Protein AF-A0A8H7G2T4-F1 (afdb_monomer)

pLDDT: mean 88.69, std 10.42, range [37.88, 97.0]

Foldseek 3Di:
DPLDDDDVVLVVLLPPDADDDPLLVCLLVDVPPDDCPPVVQLLDQDDGDDDLDDDDPVRLVSNSSNVSSNLNNVVVVVLVVVLVVQVVDPPRPLVVVLVVLVVQLVVLVVSLVSLVVVLVVCVPDPRCPSSNSSSSSSNSSSSNSNVVSSVLNVQVVVHPVSNNVVSVVPD

Secondary structure (DSSP, 8-state):
-PPPPPPHHHHHHHHSPPP-SHHHHHHHH-SSSS--GGGGGGGSSSPP---S-PPPHHHHHHHHHHHHHHHHHHHHHHHHHHHHHHHHSSSP-HHHHHHHHHHHHHHHHHHHHHHHHHHHHTTT-GGGHHHHHHHHHHHHHHHHHHHHHHHHHHHHHH-HHHHHHHHHH--

Sequence (171 aa):
LTPHSLPQTLHDLADKPLPTSELFQSVLHDTDVVDESELAQWDRIPPYHIADQQFSALYISNLVDVMHGRRMREHQRAVENHRRETRRSEPIDVHALRKTLSSLLRVEMNIWEESKRWIEENNHIEHTEVCYIMANHYLQWSARRARSLHEEQTVLGQGVEAYINFINSSM

Mean predicted aligned error: 5.31 Å

Nearest PDB structures (foldseek):
  4xwj-assembly1_A  TM=3.702E-01  e=9.049E+00  Escherichia coli K-12

Radius of gyration: 17.79 Å; Cα contacts (8 Å, |Δi|>4): 122; chains: 1; bounding box: 44×26×53 Å

Structure (mmCIF, N/CA/C/O backbone):
data_AF-A0A8H7G2T4-F1
#
_entry.id   AF-A0A8H7G2T4-F1
#
loop_
_atom_site.group_PDB
_atom_site.id
_atom_site.type_symbol
_atom_site.label_atom_id
_atom_site.label_alt_id
_atom_site.label_comp_id
_atom_site.label_asym_id
_atom_site.label_entity_id
_atom_site.label_seq_id
_atom_site.pdbx_PDB_ins_code
_atom_site.Cartn_x
_atom_site.Cartn_y
_atom_site.Cartn_z
_atom_site.occupancy
_atom_site.B_iso_or_equiv
_atom_site.auth_seq_id
_atom_site.auth_comp_id
_atom_site.auth_asym_id
_atom_site.auth_atom_id
_atom_site.pdbx_PDB_model_num
ATOM 1 N N . LEU A 1 1 ? -23.701 4.718 10.108 1.00 37.88 1 LEU A N 1
ATOM 2 C CA . LEU A 1 1 ? -23.204 4.791 8.718 1.00 37.88 1 LEU A CA 1
ATOM 3 C C . LEU A 1 1 ? -22.641 3.423 8.397 1.00 37.88 1 LEU A C 1
ATOM 5 O O . LEU A 1 1 ? -21.690 3.017 9.050 1.00 37.88 1 LEU A O 1
ATOM 9 N N . THR A 1 2 ? -23.301 2.674 7.522 1.00 41.22 2 THR A N 1
ATOM 10 C CA . THR A 1 2 ? -22.798 1.384 7.044 1.00 41.22 2 THR A CA 1
ATOM 11 C C . THR A 1 2 ? -21.513 1.625 6.246 1.00 41.22 2 THR A C 1
ATOM 13 O O . THR A 1 2 ? -21.523 2.499 5.369 1.00 41.22 2 THR A O 1
ATOM 16 N N . PRO A 1 3 ? -20.404 0.922 6.543 1.00 54.75 3 PRO A N 1
ATOM 17 C CA . PRO A 1 3 ? -19.217 0.993 5.702 1.00 54.75 3 PRO A CA 1
ATOM 18 C C . PRO A 1 3 ? -19.627 0.545 4.297 1.00 54.75 3 PRO A C 1
ATOM 20 O O . PRO A 1 3 ? -20.234 -0.512 4.125 1.00 54.75 3 PRO A O 1
ATOM 23 N N . HIS A 1 4 ? -19.433 1.417 3.311 1.00 66.69 4 HIS A N 1
ATOM 24 C CA . HIS A 1 4 ? -19.692 1.059 1.922 1.00 66.69 4 HIS A CA 1
ATOM 25 C C . HIS A 1 4 ? -18.679 -0.015 1.531 1.00 66.69 4 HIS A C 1
ATOM 27 O O . HIS A 1 4 ? -17.490 0.149 1.797 1.00 66.69 4 HIS A O 1
ATOM 33 N N . SER A 1 5 ? -19.152 -1.109 0.933 1.00 85.25 5 SER A N 1
ATOM 34 C CA . SER A 1 5 ? -18.281 -2.191 0.474 1.00 85.25 5 SER A CA 1
ATOM 35 C C . SER A 1 5 ? -17.269 -1.660 -0.538 1.00 85.25 5 SER A C 1
ATOM 37 O O . SER A 1 5 ? -17.652 -0.944 -1.469 1.00 85.25 5 SER A O 1
ATOM 39 N N . LEU A 1 6 ? -15.999 -2.033 -0.380 1.00 91.88 6 LEU A N 1
ATOM 40 C CA . LEU A 1 6 ? -14.958 -1.686 -1.344 1.00 91.88 6 LEU A CA 1
ATOM 41 C C . LEU A 1 6 ? -15.252 -2.317 -2.723 1.00 91.88 6 LEU A C 1
ATOM 43 O O . LEU A 1 6 ? -15.859 -3.389 -2.792 1.00 91.88 6 LEU A O 1
ATOM 47 N N . PRO A 1 7 ? -14.825 -1.686 -3.834 1.00 94.00 7 PRO A N 1
ATOM 48 C CA . PRO A 1 7 ? -14.985 -2.263 -5.169 1.00 94.00 7 PRO A CA 1
ATOM 49 C C . PRO A 1 7 ? -14.280 -3.621 -5.305 1.00 94.00 7 PRO A C 1
ATOM 51 O O . PRO A 1 7 ? -13.151 -3.777 -4.842 1.00 94.00 7 PRO A O 1
ATOM 54 N N . GLN A 1 8 ? -14.876 -4.581 -6.025 1.00 93.06 8 GLN A N 1
ATOM 55 C CA . GLN A 1 8 ? -14.260 -5.905 -6.233 1.00 93.06 8 GLN A CA 1
ATOM 56 C C . GLN A 1 8 ? -12.870 -5.809 -6.880 1.00 93.06 8 GLN A C 1
ATOM 58 O O . GLN A 1 8 ? -11.934 -6.466 -6.443 1.00 93.06 8 GLN A O 1
ATOM 63 N N . THR A 1 9 ? -12.690 -4.902 -7.843 1.00 94.69 9 THR A N 1
ATOM 64 C CA . THR A 1 9 ? -11.386 -4.676 -8.486 1.00 94.69 9 THR A CA 1
ATOM 65 C C . THR A 1 9 ? -10.295 -4.255 -7.499 1.00 94.69 9 THR A C 1
ATOM 67 O O . THR A 1 9 ? -9.118 -4.508 -7.736 1.00 94.69 9 THR A O 1
ATOM 70 N N . LEU A 1 10 ? -10.668 -3.584 -6.403 1.00 95.75 10 LEU A N 1
ATOM 71 C CA . LEU A 1 10 ? -9.737 -3.211 -5.340 1.00 95.75 10 LEU A CA 1
ATOM 72 C C . LEU A 1 10 ? -9.330 -4.453 -4.539 1.00 95.75 10 LEU A C 1
ATOM 74 O O . LEU A 1 10 ? -8.140 -4.639 -4.294 1.00 95.75 10 LEU A O 1
ATOM 78 N N . HIS A 1 11 ? -10.284 -5.326 -4.200 1.00 94.88 11 HIS A N 1
ATOM 79 C CA . HIS A 1 11 ? -9.989 -6.614 -3.565 1.00 94.88 11 HIS A CA 1
ATOM 80 C C . HIS A 1 11 ? -9.029 -7.452 -4.413 1.00 94.88 11 HIS A C 1
ATOM 82 O O . HIS A 1 11 ? -7.969 -7.833 -3.921 1.00 94.88 11 HIS A O 1
ATOM 88 N N . ASP A 1 12 ? -9.331 -7.621 -5.702 1.00 96.38 12 ASP A N 1
ATOM 89 C CA . ASP A 1 12 ? -8.510 -8.415 -6.621 1.00 96.38 12 ASP A CA 1
ATOM 90 C C . ASP A 1 12 ? -7.069 -7.882 -6.711 1.00 96.38 12 ASP A C 1
ATOM 92 O O . ASP A 1 12 ? -6.106 -8.647 -6.751 1.00 96.38 12 ASP A O 1
ATOM 96 N N . LEU A 1 13 ? -6.896 -6.555 -6.711 1.00 96.44 13 LEU A N 1
ATOM 97 C CA . LEU A 1 13 ? -5.577 -5.921 -6.688 1.00 96.44 13 LEU A CA 1
ATOM 98 C C . LEU A 1 13 ? -4.855 -6.138 -5.358 1.00 96.44 13 LEU A C 1
ATOM 100 O O . LEU A 1 13 ? -3.666 -6.457 -5.354 1.00 96.44 13 LEU A O 1
ATOM 104 N N . ALA A 1 14 ? -5.556 -5.980 -4.238 1.00 95.88 14 ALA A N 1
ATOM 105 C CA . ALA A 1 14 ? -4.985 -6.166 -2.911 1.00 95.88 14 ALA A CA 1
ATOM 106 C C . ALA A 1 14 ? -4.571 -7.628 -2.644 1.00 95.88 14 ALA A C 1
ATOM 108 O O . ALA A 1 14 ? -3.641 -7.857 -1.869 1.00 95.88 14 ALA A O 1
ATOM 109 N N . ASP A 1 15 ? -5.210 -8.598 -3.306 1.00 96.25 15 ASP A N 1
ATOM 110 C CA . ASP A 1 15 ? -4.910 -10.034 -3.207 1.00 96.25 15 ASP A CA 1
ATOM 111 C C . ASP A 1 15 ? -3.808 -10.527 -4.143 1.00 96.25 15 ASP A C 1
ATOM 113 O O . ASP A 1 15 ? -3.314 -11.644 -3.969 1.00 96.25 15 ASP A O 1
ATOM 117 N N . LYS A 1 16 ? -3.360 -9.710 -5.105 1.00 95.88 16 LYS A N 1
ATOM 118 C CA . LYS A 1 16 ? -2.207 -10.076 -5.939 1.00 95.88 16 LYS A CA 1
ATOM 119 C C . LYS A 1 16 ? -1.020 -10.463 -5.046 1.00 95.88 16 LYS A C 1
ATOM 121 O O . LYS A 1 16 ? -0.783 -9.785 -4.045 1.00 95.88 16 LYS A O 1
ATOM 126 N N . PRO A 1 17 ? -0.245 -11.504 -5.376 1.00 95.06 17 PRO A N 1
ATOM 127 C CA . PRO A 1 17 ? 0.899 -11.897 -4.561 1.00 95.06 17 PRO A CA 1
ATOM 128 C C . PRO A 1 17 ? 1.959 -10.785 -4.508 1.00 95.06 17 PRO A C 1
ATOM 130 O O . PRO A 1 17 ? 2.063 -9.955 -5.416 1.00 95.06 17 PRO A O 1
ATOM 133 N N . LEU A 1 18 ? 2.716 -10.749 -3.411 1.00 94.38 18 LEU A N 1
ATOM 134 C CA . LEU A 1 18 ? 3.966 -9.990 -3.336 1.00 94.38 18 LEU A CA 1
ATOM 135 C C . LEU A 1 18 ? 5.100 -10.811 -3.968 1.00 94.38 18 LEU A C 1
ATOM 137 O O . LEU A 1 18 ? 4.977 -12.038 -4.053 1.00 94.38 18 LEU A O 1
ATOM 141 N N . PRO A 1 19 ? 6.200 -10.166 -4.393 1.00 95.50 19 PRO A N 1
ATOM 142 C CA . PRO A 1 19 ? 7.389 -10.887 -4.817 1.00 95.50 19 PRO A CA 1
ATOM 143 C C . PRO A 1 19 ? 7.942 -11.794 -3.713 1.00 95.50 19 PRO A C 1
ATOM 145 O O . PRO A 1 19 ? 7.739 -11.561 -2.523 1.00 95.50 19 PRO A O 1
ATOM 148 N N . THR A 1 20 ? 8.662 -12.836 -4.118 1.00 95.75 20 THR A N 1
ATOM 149 C CA . THR A 1 20 ? 9.293 -13.806 -3.207 1.00 95.75 20 THR A CA 1
ATOM 150 C C . THR A 1 20 ? 10.792 -13.952 -3.466 1.00 95.75 20 THR A C 1
ATOM 152 O O . THR A 1 20 ? 11.394 -14.926 -3.023 1.00 95.75 20 THR A O 1
ATOM 155 N N . SER A 1 21 ? 11.390 -13.030 -4.224 1.00 97.00 21 SER A N 1
ATOM 156 C CA . SER A 1 21 ? 12.813 -13.061 -4.557 1.00 97.00 21 SER A CA 1
ATOM 157 C C . SER A 1 21 ? 13.688 -12.758 -3.337 1.00 97.00 21 SER A C 1
ATOM 159 O O . SER A 1 21 ? 13.250 -12.129 -2.371 1.00 97.00 21 SER A O 1
ATOM 161 N N . GLU A 1 22 ? 14.956 -13.168 -3.395 1.00 96.50 22 GLU A N 1
ATOM 162 C CA . GLU A 1 22 ? 15.940 -12.846 -2.353 1.00 96.50 22 GLU A CA 1
ATOM 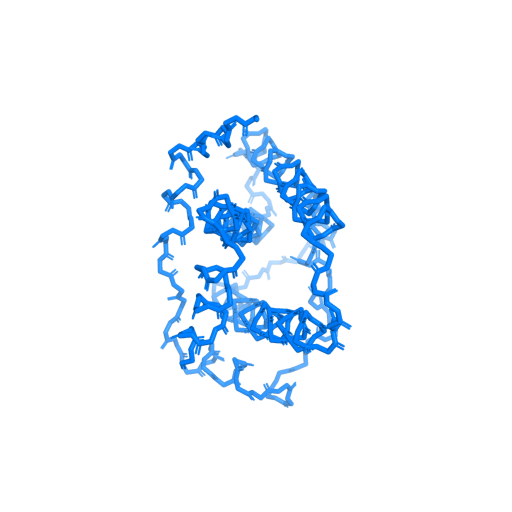163 C C . GLU A 1 22 ? 16.141 -11.335 -2.199 1.00 96.50 22 GLU A C 1
ATOM 165 O O . GLU A 1 22 ? 16.316 -10.852 -1.081 1.00 96.50 22 GLU A O 1
ATOM 170 N N . LEU A 1 23 ? 16.057 -10.579 -3.301 1.00 95.94 23 LEU A N 1
ATOM 171 C CA . LEU A 1 23 ? 16.158 -9.123 -3.277 1.00 95.94 23 LEU A CA 1
ATOM 172 C C . LEU A 1 23 ? 14.986 -8.505 -2.507 1.00 95.94 23 LEU A C 1
ATOM 174 O O . LEU A 1 23 ? 15.212 -7.686 -1.619 1.00 95.94 23 LEU A O 1
ATOM 178 N N . PHE A 1 24 ? 13.752 -8.943 -2.783 1.00 96.50 24 PHE A N 1
ATOM 179 C CA . PHE A 1 24 ? 12.574 -8.503 -2.034 1.00 96.50 24 PHE A CA 1
ATOM 180 C C . PHE A 1 24 ? 12.717 -8.803 -0.537 1.00 96.50 24 PHE A C 1
ATOM 182 O O . PHE A 1 24 ? 12.478 -7.920 0.283 1.00 96.50 24 PHE A O 1
ATOM 189 N N . GLN A 1 25 ? 13.131 -10.024 -0.175 1.00 96.31 25 GLN A N 1
ATOM 190 C CA . GLN A 1 25 ? 13.295 -10.418 1.230 1.00 96.31 25 GLN A CA 1
ATOM 191 C C . GLN A 1 25 ? 14.390 -9.604 1.926 1.00 96.31 25 GLN A C 1
ATOM 193 O O . GLN A 1 25 ? 14.196 -9.133 3.044 1.00 96.31 25 GLN A O 1
ATOM 198 N N . SER A 1 26 ? 15.521 -9.391 1.255 1.00 95.56 26 SER A N 1
ATOM 199 C CA . SER A 1 26 ? 16.623 -8.595 1.802 1.00 95.56 26 SER A CA 1
ATOM 200 C C . SER A 1 26 ? 16.178 -7.160 2.075 1.00 95.56 26 SER A C 1
ATOM 202 O O . SER A 1 26 ? 16.349 -6.666 3.185 1.00 95.56 26 SER A O 1
ATOM 204 N N . VAL A 1 27 ? 15.508 -6.528 1.105 1.00 94.94 27 VAL A N 1
ATOM 205 C CA . VAL A 1 27 ? 14.971 -5.168 1.258 1.00 94.94 27 VAL A CA 1
ATOM 206 C C . VAL A 1 27 ? 13.894 -5.126 2.345 1.00 94.94 27 VAL A C 1
ATOM 208 O O . VAL A 1 27 ? 13.869 -4.207 3.157 1.00 94.94 27 VAL A O 1
ATOM 211 N N . LEU A 1 28 ? 13.000 -6.114 2.421 1.00 94.56 28 LEU A N 1
ATOM 212 C CA . LEU A 1 28 ? 11.957 -6.163 3.450 1.00 94.56 28 LEU A CA 1
ATOM 213 C C . LEU A 1 28 ? 12.536 -6.090 4.875 1.00 94.56 28 LEU A C 1
ATOM 215 O O . LEU A 1 28 ? 11.939 -5.454 5.748 1.00 94.56 28 LEU A O 1
ATOM 219 N N . HIS A 1 29 ? 13.692 -6.716 5.105 1.00 92.44 29 HIS A N 1
ATOM 220 C CA . HIS A 1 29 ? 14.294 -6.843 6.431 1.00 92.44 29 HIS A CA 1
ATOM 221 C C . HIS A 1 29 ? 15.369 -5.801 6.748 1.00 92.44 29 HIS A C 1
ATOM 223 O O . HIS A 1 29 ? 15.520 -5.450 7.920 1.00 92.44 29 HIS A O 1
ATOM 229 N N . ASP A 1 30 ? 16.080 -5.289 5.746 1.00 88.19 30 ASP A N 1
ATOM 230 C CA . ASP A 1 30 ? 17.251 -4.439 5.943 1.00 88.19 30 ASP A CA 1
ATOM 231 C C . ASP A 1 30 ? 17.237 -3.231 4.987 1.00 88.19 30 ASP A C 1
ATOM 233 O O . ASP A 1 30 ? 17.045 -3.358 3.778 1.00 88.19 30 ASP A O 1
ATOM 237 N N . THR A 1 31 ? 17.401 -2.037 5.562 1.00 83.69 31 THR A N 1
ATOM 238 C CA . THR A 1 31 ? 17.423 -0.760 4.833 1.00 83.69 31 THR A CA 1
ATOM 239 C C . THR A 1 31 ? 18.757 -0.480 4.157 1.00 83.69 31 THR A C 1
ATOM 241 O O . THR A 1 31 ? 18.811 0.397 3.302 1.00 83.69 31 THR A O 1
ATOM 244 N N . ASP A 1 32 ? 19.812 -1.205 4.524 1.00 88.62 32 ASP A N 1
ATOM 245 C CA . ASP A 1 32 ? 21.180 -0.906 4.100 1.00 88.62 32 ASP A CA 1
ATOM 246 C C . ASP A 1 32 ? 21.623 -1.773 2.904 1.00 88.62 32 ASP A C 1
ATOM 248 O O . ASP A 1 32 ? 22.728 -1.617 2.385 1.00 88.62 32 ASP A O 1
ATOM 252 N N . VAL A 1 33 ? 20.754 -2.677 2.430 1.00 87.75 33 VAL A N 1
ATOM 253 C CA . VAL A 1 33 ? 21.038 -3.596 1.310 1.00 87.75 33 VAL A CA 1
ATOM 254 C C . VAL A 1 33 ? 21.030 -2.877 -0.039 1.00 87.75 33 VAL A C 1
ATOM 256 O O . VAL A 1 33 ? 21.793 -3.232 -0.939 1.00 87.75 33 VAL A O 1
ATOM 259 N N . VAL A 1 34 ? 20.150 -1.888 -0.203 1.00 90.12 34 VAL A N 1
ATOM 260 C CA . VAL A 1 34 ? 19.961 -1.146 -1.454 1.00 90.12 34 VAL A CA 1
ATOM 261 C C . VAL A 1 34 ? 19.884 0.339 -1.137 1.00 90.12 34 VAL A C 1
ATOM 263 O O . VAL A 1 34 ? 19.245 0.738 -0.170 1.00 90.12 34 VAL A O 1
ATOM 266 N N . ASP A 1 35 ? 20.499 1.165 -1.980 1.00 89.56 35 ASP A N 1
ATOM 267 C CA . ASP A 1 35 ? 20.289 2.608 -1.924 1.00 89.56 35 ASP A CA 1
ATOM 268 C C . ASP A 1 35 ? 18.873 2.954 -2.416 1.00 89.56 35 ASP A C 1
ATOM 270 O O . ASP A 1 35 ? 18.555 2.855 -3.603 1.00 89.56 35 ASP A O 1
ATOM 274 N N . GLU A 1 36 ? 18.007 3.334 -1.478 1.00 90.25 36 GLU A N 1
ATOM 275 C CA . GLU A 1 36 ? 16.608 3.682 -1.729 1.00 90.25 36 GLU A CA 1
ATOM 276 C C . GLU A 1 36 ? 16.389 5.193 -1.971 1.00 90.25 36 GLU A C 1
ATOM 278 O O . GLU A 1 36 ? 15.244 5.627 -2.125 1.00 90.25 36 GLU A O 1
ATOM 283 N N . SER A 1 37 ? 17.448 6.013 -2.008 1.00 86.50 37 SER A N 1
ATOM 284 C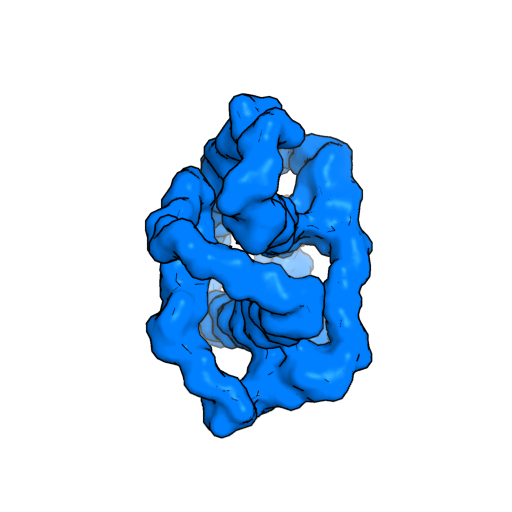 CA . SER A 1 37 ? 17.349 7.485 -2.080 1.00 86.50 37 SER A CA 1
ATOM 285 C C . SER A 1 37 ? 16.567 7.997 -3.299 1.00 86.50 37 SER A C 1
ATOM 287 O O . SER A 1 37 ? 15.768 8.930 -3.185 1.00 86.50 37 SER A O 1
ATOM 289 N N . GLU A 1 38 ? 16.710 7.326 -4.440 1.00 84.81 38 GLU A N 1
ATOM 290 C CA . GLU A 1 38 ? 16.065 7.686 -5.711 1.00 84.81 38 GLU A CA 1
ATOM 291 C C . GLU A 1 38 ? 14.668 7.061 -5.896 1.00 84.81 38 GLU A C 1
ATOM 293 O O . GLU A 1 38 ? 14.011 7.242 -6.929 1.00 84.81 38 GLU A O 1
ATOM 298 N N . LEU A 1 39 ? 14.172 6.317 -4.901 1.00 88.81 39 LEU A N 1
ATOM 299 C CA . LEU A 1 39 ? 12.889 5.619 -5.006 1.00 88.81 39 LEU A CA 1
ATOM 300 C C . LEU A 1 39 ? 11.681 6.497 -4.675 1.00 88.81 39 LEU A C 1
ATOM 302 O O . LEU A 1 39 ? 10.553 6.133 -5.005 1.00 88.81 39 LEU A O 1
ATOM 306 N N . ALA A 1 40 ? 11.896 7.666 -4.066 1.00 86.75 40 ALA A N 1
ATOM 307 C CA . ALA A 1 40 ? 10.825 8.558 -3.617 1.00 86.75 40 ALA A CA 1
ATOM 308 C C . ALA A 1 40 ? 9.877 9.008 -4.746 1.00 86.75 40 ALA A C 1
ATOM 310 O O . ALA A 1 40 ? 8.720 9.353 -4.492 1.00 86.75 40 ALA A O 1
ATOM 311 N N . GLN A 1 41 ? 10.337 9.005 -6.000 1.00 88.62 41 GLN A N 1
ATOM 312 C CA . GLN A 1 41 ? 9.491 9.301 -7.159 1.00 88.62 41 GLN A CA 1
ATOM 313 C C . GLN A 1 41 ? 8.387 8.252 -7.368 1.00 88.62 41 GLN A C 1
ATOM 315 O O . GLN A 1 41 ? 7.266 8.606 -7.727 1.00 88.62 41 GLN A O 1
ATOM 320 N N . TRP A 1 42 ? 8.665 6.982 -7.063 1.00 90.38 42 TRP A N 1
ATOM 321 C CA . TRP A 1 42 ? 7.733 5.859 -7.210 1.00 90.38 42 TRP A CA 1
ATOM 322 C C . TRP A 1 42 ? 6.746 5.748 -6.038 1.00 90.38 42 TRP A C 1
ATOM 324 O O . TRP A 1 42 ? 5.836 4.913 -6.045 1.00 90.38 42 TRP A O 1
ATOM 334 N N . ASP A 1 43 ? 6.902 6.606 -5.025 1.00 87.38 43 ASP A N 1
ATOM 335 C CA . ASP A 1 43 ? 5.983 6.748 -3.894 1.00 87.38 43 ASP A CA 1
ATOM 336 C C . ASP A 1 43 ? 4.844 7.731 -4.140 1.00 87.38 43 ASP A C 1
ATOM 338 O O . ASP A 1 43 ? 3.995 7.944 -3.270 1.00 87.38 43 ASP A O 1
ATOM 342 N N . ARG A 1 44 ? 4.783 8.296 -5.343 1.00 89.44 44 ARG A N 1
ATOM 343 C CA . ARG A 1 44 ? 3.791 9.291 -5.733 1.00 89.44 44 ARG A CA 1
ATOM 344 C C . ARG A 1 44 ? 2.806 8.711 -6.739 1.00 89.44 44 ARG A C 1
ATOM 346 O O . ARG A 1 44 ? 3.088 7.722 -7.418 1.00 89.44 44 ARG A O 1
ATOM 353 N N . ILE A 1 45 ? 1.640 9.343 -6.805 1.00 89.56 45 ILE A N 1
ATOM 354 C CA . ILE A 1 45 ? 0.671 9.096 -7.870 1.00 89.56 45 ILE A CA 1
ATOM 355 C C . ILE A 1 45 ? 1.367 9.447 -9.198 1.00 89.56 45 ILE A C 1
ATOM 357 O O . ILE A 1 45 ? 2.044 10.480 -9.248 1.00 89.56 45 ILE A O 1
ATOM 361 N N . PRO A 1 46 ? 1.255 8.609 -10.244 1.00 88.31 46 PRO A N 1
ATOM 362 C CA . PRO A 1 46 ? 1.782 8.948 -11.565 1.00 88.31 46 PRO A CA 1
ATOM 363 C C . PRO A 1 46 ? 1.161 10.262 -12.098 1.00 88.31 46 PRO A C 1
ATOM 365 O O . PRO A 1 46 ? 0.059 10.630 -11.682 1.00 88.31 46 PRO A O 1
ATOM 368 N N . PRO A 1 47 ? 1.824 10.985 -13.024 1.00 88.56 47 PRO A N 1
ATOM 369 C CA . PRO A 1 47 ? 2.956 10.559 -13.855 1.00 88.56 47 PRO A CA 1
ATOM 370 C C . PRO A 1 47 ? 4.328 10.646 -13.170 1.00 88.56 47 PRO A C 1
ATOM 372 O O . PRO A 1 47 ? 4.568 11.500 -12.319 1.00 88.56 47 PRO A O 1
ATOM 375 N N . TYR A 1 48 ? 5.254 9.787 -13.606 1.00 87.94 48 TYR A N 1
ATOM 376 C CA . TYR A 1 48 ? 6.651 9.798 -13.163 1.00 87.94 48 TYR A CA 1
ATOM 377 C C . TYR A 1 48 ? 7.535 10.545 -14.162 1.00 87.94 48 TYR A C 1
ATOM 379 O O . TYR A 1 48 ? 7.399 10.383 -15.375 1.00 87.94 48 TYR A O 1
ATOM 387 N N . HIS A 1 49 ? 8.458 11.352 -13.646 1.00 83.31 49 HIS A N 1
ATOM 388 C CA . HIS A 1 49 ? 9.431 12.076 -14.457 1.00 83.31 49 HIS A CA 1
ATOM 389 C C . HIS A 1 49 ? 10.670 11.210 -14.665 1.00 83.31 49 HIS A C 1
ATOM 391 O O . HIS A 1 49 ? 11.625 11.298 -13.899 1.00 83.31 49 HIS A O 1
ATOM 397 N N . ILE A 1 50 ? 10.644 10.370 -15.696 1.00 79.00 50 ILE A N 1
ATOM 398 C CA . ILE A 1 50 ? 11.811 9.581 -16.091 1.00 79.00 50 ILE A CA 1
ATOM 399 C C . ILE A 1 50 ? 12.523 10.261 -17.257 1.00 79.00 50 ILE A C 1
ATOM 401 O O . ILE A 1 50 ? 11.883 10.825 -18.143 1.00 79.00 50 ILE A O 1
ATOM 405 N N . ALA A 1 51 ? 13.854 10.232 -17.239 1.00 72.69 51 ALA A N 1
ATOM 406 C CA . ALA A 1 51 ? 14.634 10.567 -18.424 1.00 72.69 51 ALA A CA 1
ATOM 407 C C . ALA A 1 51 ? 14.324 9.558 -19.544 1.00 72.69 51 ALA A C 1
ATOM 409 O O . ALA A 1 51 ? 13.880 8.445 -19.249 1.00 72.69 51 ALA A O 1
ATOM 410 N N . ASP A 1 52 ? 14.612 9.915 -20.801 1.00 67.94 52 ASP A N 1
ATOM 411 C CA . ASP A 1 52 ? 14.535 9.021 -21.972 1.00 67.94 52 ASP A CA 1
ATOM 412 C C . ASP A 1 52 ? 15.617 7.921 -21.909 1.00 67.94 52 ASP A C 1
ATOM 414 O O . ASP A 1 52 ? 16.485 7.791 -22.774 1.00 67.94 52 ASP A O 1
ATOM 418 N N . GLN A 1 53 ? 15.607 7.140 -20.833 1.00 72.25 53 GLN A N 1
ATOM 419 C CA . GLN A 1 53 ? 16.525 6.056 -20.559 1.00 72.25 53 GLN A CA 1
ATOM 420 C C . GLN A 1 53 ? 15.807 4.728 -20.777 1.00 72.25 53 GLN A C 1
ATOM 422 O O . GLN A 1 53 ? 14.729 4.474 -20.242 1.00 72.25 53 GLN A O 1
ATOM 427 N N . GLN A 1 54 ? 16.438 3.851 -21.552 1.00 78.38 54 GLN A N 1
ATOM 428 C CA . GLN A 1 54 ? 15.986 2.473 -21.688 1.00 78.38 54 GLN A CA 1
ATOM 429 C C . GLN A 1 54 ? 16.411 1.683 -20.450 1.00 78.38 54 GLN A C 1
ATOM 431 O O . GLN A 1 54 ? 17.602 1.573 -20.145 1.00 78.38 54 GLN A O 1
ATOM 436 N N . PHE A 1 55 ? 15.433 1.129 -19.742 1.00 85.12 55 PHE A N 1
ATOM 437 C CA . PHE A 1 55 ? 15.669 0.242 -18.612 1.00 85.12 55 PHE A CA 1
ATOM 438 C C . PHE A 1 55 ? 15.685 -1.207 -19.089 1.00 85.12 55 PHE A C 1
ATOM 440 O O . PHE A 1 55 ? 14.864 -1.613 -19.907 1.00 85.12 55 PHE A O 1
ATOM 447 N N . SER A 1 56 ? 16.623 -2.006 -18.579 1.00 89.69 56 SER A N 1
ATOM 448 C CA . SER A 1 56 ? 16.615 -3.442 -18.853 1.00 89.69 56 SER A CA 1
ATOM 449 C C . SER A 1 56 ? 15.472 -4.123 -18.094 1.00 89.69 56 SER A C 1
ATOM 451 O O . SER A 1 56 ? 15.101 -3.696 -17.000 1.00 89.69 56 SER A O 1
ATOM 453 N N . ALA A 1 57 ? 14.956 -5.234 -18.623 1.00 90.00 57 ALA A N 1
ATOM 454 C CA . ALA A 1 57 ? 13.934 -6.026 -17.933 1.00 90.00 57 ALA A CA 1
ATOM 455 C C . ALA A 1 57 ? 14.386 -6.472 -16.527 1.00 90.00 57 ALA A C 1
ATOM 457 O O . ALA A 1 57 ? 13.597 -6.463 -15.585 1.00 90.00 57 ALA A O 1
ATOM 458 N N . LEU A 1 58 ? 15.678 -6.795 -16.364 1.00 92.25 58 LEU A N 1
ATOM 459 C CA . LEU A 1 58 ? 16.263 -7.126 -15.062 1.00 92.25 58 LEU A CA 1
ATOM 460 C C . LEU A 1 58 ? 16.218 -5.934 -14.098 1.00 92.25 58 LEU A C 1
ATOM 462 O O . LEU A 1 58 ? 15.877 -6.108 -12.933 1.00 92.25 58 LEU A O 1
ATOM 466 N N . TYR A 1 59 ? 16.528 -4.726 -14.579 1.00 91.00 59 TYR A N 1
ATOM 467 C CA . TYR A 1 59 ? 16.426 -3.519 -13.762 1.00 91.00 59 TYR A CA 1
ATOM 468 C C . TYR A 1 59 ? 14.987 -3.290 -13.295 1.00 91.00 59 TYR A C 1
ATOM 470 O O . TYR A 1 59 ? 14.766 -3.060 -12.111 1.00 91.00 59 TYR A O 1
ATOM 478 N N . ILE A 1 60 ? 14.010 -3.400 -14.200 1.00 91.44 60 ILE A N 1
ATOM 479 C CA . ILE A 1 60 ? 12.593 -3.216 -13.864 1.00 91.44 60 ILE A CA 1
ATOM 480 C C . ILE A 1 60 ? 12.143 -4.269 -12.842 1.00 91.44 60 ILE A C 1
ATOM 482 O O . ILE A 1 60 ? 11.515 -3.919 -11.848 1.00 91.44 60 ILE A O 1
ATOM 486 N N . SER A 1 61 ? 12.513 -5.539 -13.033 1.00 93.69 61 SER A N 1
ATOM 487 C CA . SER A 1 61 ? 12.208 -6.610 -12.073 1.00 93.69 61 SER A CA 1
ATOM 488 C C . SER A 1 61 ? 12.785 -6.315 -10.687 1.00 93.69 61 SER A C 1
ATOM 490 O O . SER A 1 61 ? 12.078 -6.420 -9.687 1.00 93.69 61 SER A O 1
ATOM 492 N N . ASN A 1 62 ? 14.048 -5.889 -10.620 1.00 94.94 62 ASN A N 1
ATOM 493 C CA . ASN A 1 62 ? 14.688 -5.537 -9.356 1.00 94.94 62 ASN A CA 1
ATOM 494 C C . ASN A 1 62 ? 14.034 -4.309 -8.711 1.00 94.94 62 ASN A C 1
ATOM 496 O O . ASN A 1 62 ? 13.841 -4.280 -7.499 1.00 94.94 62 ASN A O 1
ATOM 500 N N . LEU A 1 63 ? 13.655 -3.305 -9.507 1.00 93.94 63 LEU A N 1
ATOM 501 C CA . LEU A 1 63 ? 12.952 -2.120 -9.020 1.00 93.94 63 LEU A CA 1
A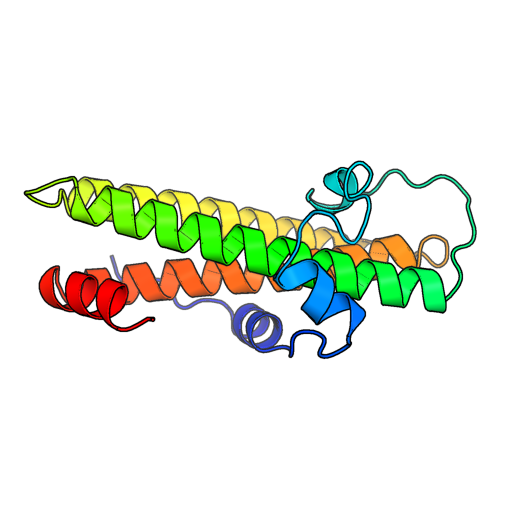TOM 502 C C . LEU A 1 63 ? 11.604 -2.493 -8.391 1.00 93.94 63 LEU A C 1
ATOM 504 O O . LEU A 1 63 ? 11.262 -1.979 -7.327 1.00 93.94 63 LEU A O 1
ATOM 508 N N . VAL A 1 64 ? 10.860 -3.411 -9.011 1.00 94.75 64 VAL A N 1
ATOM 509 C CA . VAL A 1 64 ? 9.604 -3.942 -8.467 1.00 94.75 64 VAL A CA 1
ATOM 510 C C . VAL A 1 64 ? 9.844 -4.628 -7.121 1.00 94.75 64 VAL A C 1
ATOM 512 O O . VAL A 1 64 ? 9.141 -4.320 -6.156 1.00 94.75 64 VAL A O 1
ATOM 515 N N . ASP A 1 65 ? 10.852 -5.494 -7.024 1.00 96.06 65 ASP A N 1
ATOM 516 C CA . ASP A 1 65 ? 11.203 -6.189 -5.781 1.00 96.06 65 ASP A CA 1
ATOM 517 C C . ASP A 1 65 ? 11.546 -5.216 -4.650 1.00 96.06 65 ASP A C 1
ATOM 519 O O . ASP A 1 65 ? 10.985 -5.312 -3.555 1.00 96.06 65 ASP A O 1
ATOM 523 N N . VAL A 1 66 ? 12.414 -4.241 -4.929 1.00 95.19 66 VAL A N 1
ATOM 524 C CA . VAL A 1 66 ? 12.821 -3.225 -3.952 1.00 95.19 66 VAL A CA 1
ATOM 525 C C . VAL A 1 66 ? 11.615 -2.391 -3.513 1.00 95.19 66 VAL A C 1
ATOM 527 O O . VAL A 1 66 ? 11.402 -2.181 -2.320 1.00 95.19 66 VAL A O 1
ATOM 530 N N . MET A 1 67 ? 10.765 -1.971 -4.450 1.00 95.06 67 MET A N 1
ATOM 531 C CA . MET A 1 67 ? 9.584 -1.166 -4.137 1.00 95.06 67 MET A CA 1
ATOM 532 C C . MET A 1 67 ? 8.552 -1.925 -3.304 1.00 95.06 67 MET A C 1
ATOM 534 O O . MET A 1 67 ? 7.974 -1.349 -2.380 1.00 95.06 67 MET A O 1
ATOM 538 N N . HIS A 1 68 ? 8.326 -3.213 -3.573 1.00 95.31 68 HIS A N 1
ATOM 539 C CA . HIS A 1 68 ? 7.461 -4.033 -2.722 1.00 95.31 68 HIS A CA 1
ATOM 540 C C . HIS A 1 68 ? 8.066 -4.257 -1.339 1.00 95.31 68 HIS A C 1
ATOM 542 O O . HIS A 1 68 ? 7.343 -4.125 -0.351 1.00 95.31 68 HIS A O 1
ATOM 548 N N . GLY A 1 69 ? 9.364 -4.562 -1.250 1.00 94.94 69 GLY A N 1
ATOM 549 C CA . GLY A 1 69 ? 10.047 -4.789 0.026 1.00 94.94 69 GLY A CA 1
ATOM 550 C C . GLY A 1 69 ? 9.978 -3.551 0.916 1.00 94.94 69 GLY A C 1
ATOM 551 O O . GLY A 1 69 ? 9.491 -3.610 2.048 1.00 94.94 69 GLY A O 1
ATOM 552 N N . ARG A 1 70 ? 10.349 -2.396 0.353 1.00 93.69 70 ARG A N 1
ATOM 553 C CA . ARG A 1 70 ? 10.303 -1.097 1.027 1.00 93.69 70 ARG A CA 1
ATOM 554 C C . ARG A 1 70 ? 8.896 -0.746 1.502 1.00 93.69 70 ARG A C 1
ATOM 556 O O . ARG A 1 70 ? 8.707 -0.424 2.674 1.00 93.69 70 ARG A O 1
ATOM 563 N N . ARG A 1 71 ? 7.890 -0.840 0.628 1.00 93.69 71 ARG A N 1
ATOM 564 C CA . ARG A 1 71 ? 6.506 -0.481 0.978 1.00 93.69 71 ARG A CA 1
ATOM 565 C C . ARG A 1 71 ? 5.897 -1.407 2.017 1.00 93.69 71 ARG A C 1
ATOM 567 O O . ARG A 1 71 ? 5.161 -0.937 2.880 1.00 93.69 71 ARG A O 1
ATOM 574 N N . MET A 1 72 ? 6.206 -2.698 1.963 1.00 94.06 72 MET A N 1
ATOM 575 C CA . MET A 1 72 ? 5.762 -3.649 2.978 1.00 94.06 72 MET A CA 1
ATOM 576 C C . MET A 1 72 ? 6.356 -3.299 4.341 1.00 94.06 72 MET A C 1
ATOM 578 O O . MET A 1 72 ? 5.624 -3.207 5.326 1.00 94.06 72 MET A O 1
ATOM 582 N N . ARG A 1 73 ? 7.657 -3.011 4.382 1.00 93.31 73 ARG A N 1
ATOM 583 C CA . ARG A 1 73 ? 8.365 -2.580 5.590 1.00 93.31 73 ARG A CA 1
ATOM 584 C C . ARG A 1 73 ? 7.788 -1.279 6.159 1.00 93.31 73 ARG A C 1
ATOM 586 O O . ARG A 1 73 ? 7.534 -1.183 7.358 1.00 93.31 73 ARG A O 1
ATOM 593 N N . GLU A 1 74 ? 7.541 -0.278 5.315 1.00 91.31 74 GLU A N 1
ATOM 594 C CA . GLU A 1 74 ? 6.910 0.988 5.714 1.00 91.31 74 GLU A CA 1
ATOM 595 C C . GLU A 1 74 ? 5.477 0.785 6.221 1.00 91.31 74 GLU A C 1
ATOM 597 O O . GLU A 1 74 ? 5.108 1.339 7.256 1.00 91.31 74 GLU A O 1
ATOM 602 N N . HIS A 1 75 ? 4.687 -0.048 5.542 1.00 90.50 75 HIS A N 1
ATOM 603 C CA . HIS A 1 75 ? 3.325 -0.376 5.950 1.00 90.50 75 HIS A CA 1
ATOM 604 C C . HIS A 1 75 ? 3.297 -1.069 7.317 1.00 90.50 75 HIS A C 1
ATOM 606 O O . HIS A 1 75 ? 2.561 -0.635 8.201 1.00 90.50 75 HIS A O 1
ATOM 612 N N . GLN A 1 76 ? 4.149 -2.075 7.533 1.00 90.94 76 GLN A N 1
ATOM 613 C CA . GLN A 1 76 ? 4.288 -2.757 8.824 1.00 90.94 76 GLN A CA 1
ATOM 614 C C . GLN A 1 76 ? 4.670 -1.780 9.944 1.00 90.94 76 GLN A C 1
ATOM 616 O O . GLN A 1 76 ? 4.074 -1.811 11.021 1.00 90.94 76 GLN A O 1
ATOM 621 N N . ARG A 1 77 ? 5.618 -0.866 9.685 1.00 90.81 77 ARG A N 1
ATOM 622 C CA . ARG A 1 77 ? 6.010 0.180 10.645 1.00 90.81 77 ARG A CA 1
ATOM 623 C C . ARG A 1 77 ? 4.857 1.133 10.956 1.00 90.81 77 ARG A C 1
ATOM 625 O O . ARG A 1 77 ? 4.636 1.442 12.122 1.00 90.81 77 ARG A O 1
ATOM 632 N N . ALA A 1 78 ? 4.128 1.596 9.941 1.00 88.25 78 ALA A N 1
ATOM 633 C CA . ALA A 1 78 ? 2.994 2.500 10.118 1.00 88.25 78 ALA A CA 1
ATOM 634 C C . ALA A 1 78 ? 1.876 1.846 10.943 1.00 88.25 78 ALA A C 1
ATOM 636 O O . ALA A 1 78 ? 1.382 2.451 11.894 1.00 88.25 78 ALA A O 1
ATOM 637 N N . VAL A 1 79 ? 1.539 0.593 10.627 1.00 86.44 79 VAL A N 1
ATOM 638 C CA . VAL A 1 79 ? 0.554 -0.202 11.369 1.00 86.44 79 VAL A CA 1
ATOM 639 C C . VAL A 1 79 ? 0.991 -0.378 12.823 1.00 86.44 79 VAL A C 1
ATOM 641 O O . VAL A 1 79 ? 0.217 -0.089 13.732 1.00 86.44 79 VAL A O 1
ATOM 644 N N . GLU A 1 80 ? 2.233 -0.791 13.079 1.00 88.56 80 GLU A N 1
ATOM 645 C CA . GLU A 1 80 ? 2.713 -0.988 14.452 1.00 88.56 80 GLU A CA 1
ATOM 646 C C . GLU A 1 80 ? 2.782 0.325 15.247 1.00 88.56 80 GLU A C 1
ATOM 648 O O . GLU A 1 80 ? 2.413 0.355 16.423 1.00 88.56 80 GLU A O 1
ATOM 653 N N . ASN A 1 81 ? 3.184 1.432 14.619 1.00 88.44 81 ASN A N 1
ATOM 654 C CA . ASN A 1 81 ? 3.172 2.746 15.263 1.00 88.44 81 ASN A CA 1
ATOM 655 C C . ASN A 1 81 ? 1.748 3.171 15.645 1.00 88.44 81 ASN A C 1
ATOM 657 O O . ASN A 1 81 ? 1.517 3.527 16.800 1.00 88.44 81 ASN A O 1
ATOM 661 N N . HIS A 1 82 ? 0.785 3.049 14.728 1.00 84.94 82 HIS A N 1
ATOM 662 C CA . HIS A 1 82 ? -0.627 3.363 14.985 1.00 84.94 82 HIS A CA 1
ATOM 663 C C . HIS A 1 82 ? -1.214 2.509 16.118 1.00 84.94 82 HIS A C 1
ATOM 665 O O . HIS A 1 82 ? -1.878 3.016 17.029 1.00 84.94 82 HIS A O 1
ATOM 671 N N . ARG A 1 83 ? -0.912 1.205 16.129 1.00 84.56 83 ARG A N 1
ATOM 672 C CA . ARG A 1 83 ? -1.321 0.296 17.211 1.00 84.56 83 ARG A CA 1
ATOM 673 C C . ARG A 1 83 ? -0.713 0.709 18.548 1.00 84.56 83 ARG A C 1
ATOM 675 O O . ARG A 1 83 ? -1.408 0.746 19.563 1.00 84.56 83 ARG A O 1
ATOM 682 N N . ARG A 1 84 ? 0.578 1.046 18.562 1.00 86.38 84 ARG A N 1
ATOM 683 C CA . ARG A 1 84 ? 1.287 1.503 19.763 1.00 86.38 84 ARG A CA 1
ATOM 684 C C . ARG A 1 84 ? 0.713 2.804 20.310 1.00 86.38 84 ARG A C 1
ATOM 686 O O . ARG A 1 84 ? 0.573 2.919 21.523 1.00 86.38 84 ARG A O 1
ATOM 693 N N . GLU A 1 85 ? 0.396 3.759 19.446 1.00 86.12 85 GLU A N 1
ATOM 694 C CA . GLU A 1 85 ? -0.249 5.015 19.831 1.00 86.12 85 GLU A CA 1
ATOM 695 C C . GLU A 1 85 ? -1.637 4.758 20.413 1.00 86.12 85 GLU A C 1
ATOM 697 O O . GLU A 1 85 ? -1.928 5.215 21.516 1.00 86.12 85 GLU A O 1
ATOM 702 N N . THR A 1 86 ? -2.440 3.922 19.753 1.00 83.62 86 THR A N 1
ATOM 703 C CA . THR A 1 86 ? -3.782 3.576 20.234 1.00 83.62 86 THR A CA 1
ATOM 704 C C . THR A 1 86 ? -3.748 2.919 21.618 1.00 83.62 86 THR A C 1
ATOM 706 O O . THR A 1 86 ? -4.549 3.271 22.479 1.00 83.62 86 THR A O 1
ATOM 709 N N . ARG A 1 87 ? -2.782 2.024 21.874 1.00 83.12 87 ARG A N 1
ATOM 710 C CA . ARG A 1 87 ? -2.579 1.402 23.198 1.00 83.12 87 ARG A CA 1
ATOM 711 C C . ARG A 1 87 ? -2.173 2.399 24.290 1.00 83.12 87 ARG A C 1
ATOM 713 O O . ARG A 1 87 ? -2.392 2.127 25.461 1.00 83.12 87 ARG A O 1
ATOM 720 N N . ARG A 1 88 ? -1.545 3.525 23.936 1.00 85.19 88 ARG A N 1
ATOM 721 C CA . ARG A 1 88 ? -1.102 4.548 24.903 1.00 85.19 88 ARG A CA 1
ATOM 722 C C . ARG A 1 8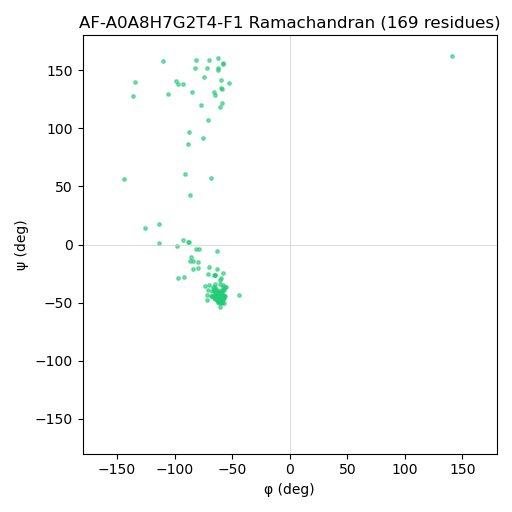8 ? -2.208 5.536 25.279 1.00 85.19 88 ARG A C 1
ATOM 724 O O . ARG A 1 88 ? -2.099 6.185 26.315 1.00 85.19 88 ARG A O 1
ATOM 731 N N . SER A 1 89 ? -3.239 5.676 24.453 1.00 78.88 89 SER A N 1
ATOM 732 C CA . SER A 1 89 ? -4.312 6.658 24.630 1.00 78.88 89 SER A CA 1
ATOM 733 C C . SER A 1 89 ? -5.494 6.102 25.431 1.00 78.88 89 SER A C 1
ATOM 735 O O . SER A 1 89 ? -6.602 6.046 24.911 1.00 78.88 89 SER A O 1
ATOM 737 N N . GLU A 1 90 ? -5.289 5.689 26.686 1.00 79.06 90 GLU A N 1
ATOM 738 C CA . GLU A 1 90 ? -6.396 5.253 27.554 1.00 79.06 90 GLU A CA 1
ATOM 739 C C . GLU A 1 90 ? -7.089 6.435 28.273 1.00 79.06 90 GLU A C 1
ATOM 741 O O . GLU A 1 90 ? -6.403 7.255 28.890 1.00 79.06 90 GLU A O 1
ATOM 746 N N . PRO A 1 91 ? -8.439 6.520 28.252 1.00 82.50 91 PRO A N 1
ATOM 747 C CA . PRO A 1 91 ? -9.370 5.656 27.518 1.00 82.50 91 PRO A CA 1
ATOM 748 C C . PRO A 1 91 ? -9.371 5.948 26.006 1.00 82.50 91 PRO A C 1
ATOM 750 O O . PRO A 1 91 ? -9.293 7.106 25.597 1.00 82.50 91 PRO A O 1
ATOM 753 N N . ILE A 1 92 ? -9.518 4.899 25.182 1.00 86.75 92 ILE A N 1
ATOM 754 C CA . ILE A 1 92 ? -9.540 5.030 23.716 1.00 86.75 92 ILE A CA 1
ATOM 755 C C . ILE A 1 92 ? -10.709 5.926 23.297 1.00 86.75 92 ILE A C 1
ATOM 757 O O . ILE A 1 92 ? -11.879 5.574 23.472 1.00 86.75 92 ILE A O 1
ATOM 761 N N . ASP A 1 93 ? -10.396 7.055 22.663 1.00 90.00 93 ASP A N 1
ATOM 762 C CA . ASP A 1 93 ? -11.398 7.889 22.008 1.00 90.00 93 ASP A CA 1
ATOM 763 C C . ASP A 1 93 ? -11.839 7.237 20.688 1.00 90.00 93 ASP A C 1
ATOM 765 O O . ASP A 1 93 ? -11.273 7.443 19.612 1.00 90.00 93 ASP A O 1
ATOM 769 N N . VAL A 1 94 ? -12.895 6.430 20.783 1.00 90.31 94 VAL A N 1
ATOM 770 C CA . VAL A 1 94 ? -13.515 5.717 19.657 1.00 90.31 94 VAL A CA 1
ATOM 771 C C . VAL A 1 94 ? -13.979 6.672 18.561 1.00 90.31 94 VAL A C 1
ATOM 773 O O . VAL A 1 94 ? -13.950 6.323 17.378 1.00 90.31 94 VAL A O 1
ATOM 776 N N . HIS A 1 95 ? -14.445 7.867 18.933 1.00 90.56 95 HIS A N 1
ATOM 777 C CA . HIS A 1 95 ? -14.936 8.836 17.964 1.00 90.56 95 HIS A CA 1
ATOM 778 C C . HIS A 1 95 ? -13.773 9.423 17.164 1.00 90.56 95 HIS A C 1
ATOM 780 O O . HIS A 1 95 ? -13.831 9.431 15.930 1.00 90.56 95 HIS A O 1
ATOM 786 N N . ALA A 1 96 ? -12.708 9.848 17.849 1.00 90.88 96 ALA A N 1
ATOM 787 C CA . ALA A 1 96 ? -11.489 10.322 17.207 1.00 90.88 96 ALA A CA 1
ATOM 788 C C . ALA A 1 96 ? -10.872 9.237 16.317 1.00 90.88 96 ALA A C 1
ATOM 790 O O . ALA A 1 96 ? -10.615 9.496 15.142 1.00 90.88 96 ALA A O 1
ATOM 791 N N . LEU A 1 97 ? -10.737 8.005 16.817 1.00 90.94 97 LEU A N 1
ATOM 792 C CA . LEU A 1 97 ? -10.193 6.884 16.050 1.00 90.94 97 LEU A CA 1
ATOM 793 C C . LEU A 1 97 ? -11.013 6.600 14.784 1.00 90.94 97 LEU A C 1
ATOM 795 O O . LEU A 1 97 ? -10.460 6.518 13.687 1.00 90.94 97 LEU A O 1
ATOM 799 N N . ARG A 1 98 ? -12.346 6.523 14.898 1.00 92.44 98 ARG A N 1
ATOM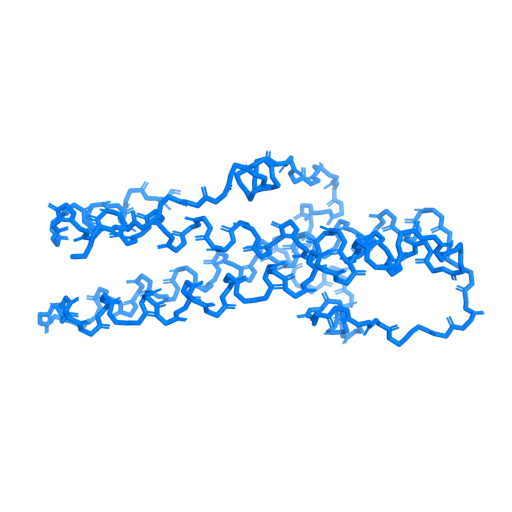 800 C CA . ARG A 1 98 ? -13.230 6.314 13.741 1.00 92.44 98 ARG A CA 1
ATOM 801 C C . ARG A 1 98 ? -13.084 7.431 12.711 1.00 92.44 98 ARG A C 1
ATOM 803 O O . ARG A 1 98 ? -13.075 7.159 11.508 1.00 92.44 98 ARG A O 1
ATOM 810 N N . LYS A 1 99 ? -12.978 8.682 13.165 1.00 93.25 99 LYS A N 1
ATOM 811 C CA . LYS A 1 99 ? -12.780 9.844 12.293 1.00 93.25 99 LYS A CA 1
ATOM 812 C C . LYS A 1 99 ? -11.435 9.767 11.570 1.00 93.25 99 LYS A C 1
ATOM 814 O O . LYS A 1 99 ? -11.402 9.982 10.360 1.00 93.25 99 LYS A O 1
ATOM 819 N N . THR A 1 100 ? -10.366 9.404 12.276 1.00 92.00 100 THR A N 1
ATOM 820 C CA . THR A 1 100 ? -9.027 9.211 11.704 1.00 92.00 100 THR A CA 1
ATOM 821 C C . THR A 1 100 ? -9.036 8.122 10.639 1.00 92.00 100 THR A C 1
ATOM 823 O O . THR A 1 100 ? -8.692 8.406 9.493 1.00 92.00 100 THR A O 1
ATOM 826 N N . LEU A 1 101 ? -9.537 6.923 10.958 1.00 92.25 101 LEU A N 1
ATOM 827 C CA . LEU A 1 101 ? -9.635 5.821 9.995 1.00 92.25 101 LEU A CA 1
ATOM 828 C C . LEU A 1 101 ? -10.475 6.204 8.768 1.00 92.25 101 LEU A C 1
ATOM 830 O O . LEU A 1 101 ? -10.112 5.876 7.645 1.00 92.25 101 LEU A O 1
ATOM 834 N N . SER A 1 102 ? -11.574 6.945 8.959 1.00 94.12 102 SER A N 1
ATOM 835 C CA . SER A 1 102 ? -12.418 7.422 7.846 1.00 94.12 102 SER A CA 1
ATOM 836 C C . SER A 1 102 ? -11.704 8.422 6.952 1.00 94.12 102 SER A C 1
ATOM 838 O O . SER A 1 102 ? -11.862 8.382 5.733 1.00 94.12 102 SER A O 1
ATOM 840 N N . SER A 1 103 ? -10.912 9.317 7.541 1.00 94.56 103 SER A N 1
ATOM 841 C CA . SER A 1 103 ? -10.123 10.271 6.771 1.00 94.56 103 SER A CA 1
ATOM 842 C C . SER A 1 103 ? -9.021 9.568 5.982 1.00 94.56 103 SER A C 1
ATOM 844 O O . SER A 1 103 ? -8.855 9.868 4.804 1.00 94.56 103 SER A O 1
ATOM 846 N N . LEU A 1 104 ? -8.311 8.623 6.606 1.00 93.81 104 LEU A N 1
ATOM 847 C CA . LEU A 1 104 ? -7.263 7.837 5.955 1.00 93.81 104 LEU A CA 1
ATOM 848 C C . LEU A 1 104 ? -7.830 6.989 4.815 1.00 93.81 104 LEU A C 1
ATOM 850 O O . LEU A 1 104 ? -7.316 7.054 3.703 1.00 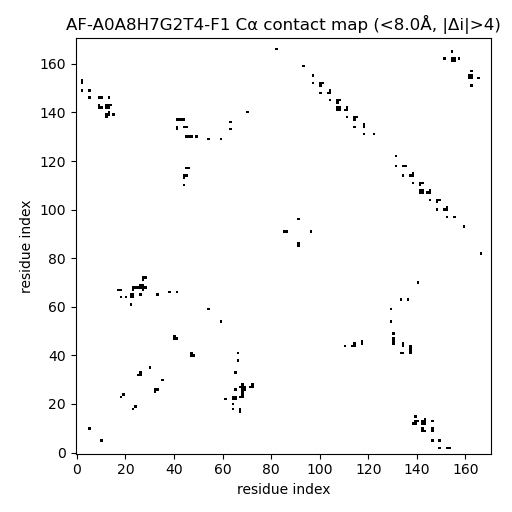93.81 104 LEU A O 1
ATOM 854 N N . LEU A 1 105 ? -8.932 6.269 5.055 1.00 95.12 105 LEU A N 1
ATOM 855 C CA . LEU A 1 105 ? -9.575 5.454 4.025 1.00 95.12 105 LEU A CA 1
ATOM 856 C C . LEU A 1 105 ? -10.003 6.311 2.833 1.00 95.12 105 LEU A C 1
ATOM 858 O O . LEU A 1 105 ? -9.751 5.941 1.693 1.00 95.12 105 LEU A O 1
ATOM 862 N N . ARG A 1 106 ? -10.604 7.481 3.079 1.00 95.62 106 ARG A N 1
ATOM 863 C CA . ARG A 1 106 ? -10.994 8.401 2.003 1.00 95.62 106 ARG A CA 1
ATOM 864 C C . ARG A 1 106 ? -9.791 8.875 1.185 1.00 95.62 106 ARG A C 1
ATOM 866 O O . ARG A 1 106 ? -9.890 8.945 -0.033 1.00 95.62 106 ARG A O 1
ATOM 873 N N . VAL A 1 107 ? -8.676 9.205 1.838 1.00 94.94 107 VAL A N 1
ATOM 874 C CA . VAL A 1 107 ? -7.446 9.606 1.138 1.00 94.94 107 VAL A CA 1
ATOM 875 C C . VAL A 1 107 ? -6.929 8.462 0.266 1.00 94.94 107 VAL A C 1
ATOM 877 O O . VAL A 1 107 ? -6.676 8.681 -0.913 1.00 94.94 107 VAL A O 1
ATOM 880 N N . GLU A 1 108 ? -6.840 7.242 0.795 1.00 94.12 108 GLU A N 1
ATOM 881 C CA . GLU A 1 108 ? -6.375 6.083 0.020 1.00 94.12 108 GLU A CA 1
ATOM 882 C C . GLU A 1 108 ? -7.316 5.716 -1.132 1.00 94.12 108 GLU A C 1
ATOM 884 O O . GLU A 1 108 ? -6.848 5.363 -2.212 1.00 94.12 108 GLU A O 1
ATOM 889 N N . MET A 1 109 ? -8.632 5.848 -0.944 1.00 95.94 109 MET A N 1
ATOM 890 C CA . MET A 1 109 ? -9.608 5.654 -2.019 1.00 95.94 109 MET A CA 1
ATOM 891 C C . MET A 1 109 ? -9.420 6.675 -3.141 1.00 95.94 109 MET A C 1
ATOM 893 O O . MET A 1 109 ? -9.374 6.282 -4.302 1.00 95.94 109 MET A O 1
ATOM 897 N N . ASN A 1 110 ? -9.222 7.956 -2.811 1.00 95.69 110 ASN A N 1
ATOM 898 C CA . ASN A 1 110 ? -8.930 8.981 -3.815 1.00 95.69 110 ASN A CA 1
ATOM 899 C C . ASN A 1 110 ? -7.628 8.663 -4.569 1.00 95.69 110 ASN A C 1
ATOM 901 O O . ASN A 1 110 ? -7.599 8.706 -5.794 1.00 95.69 110 ASN A O 1
ATOM 905 N N . ILE A 1 111 ? -6.568 8.277 -3.848 1.00 94.69 111 ILE A N 1
ATOM 906 C CA . ILE A 1 111 ? -5.284 7.869 -4.440 1.00 94.69 111 ILE A CA 1
ATOM 907 C C . ILE A 1 111 ? -5.478 6.691 -5.405 1.00 94.69 111 ILE A C 1
ATOM 909 O O . ILE A 1 111 ? -4.913 6.678 -6.503 1.00 94.69 111 ILE A O 1
ATOM 913 N N . TRP A 1 112 ? -6.258 5.687 -5.001 1.00 95.62 112 TRP A N 1
ATOM 914 C CA . TRP A 1 112 ? -6.566 4.519 -5.820 1.00 95.62 112 TRP A CA 1
ATOM 915 C C . TRP A 1 112 ? -7.346 4.900 -7.085 1.00 95.62 112 TRP A C 1
ATOM 917 O O . TRP A 1 112 ? -6.956 4.489 -8.176 1.00 95.62 112 TRP A O 1
ATOM 927 N N . GLU A 1 113 ? -8.385 5.728 -6.969 1.00 95.69 113 GLU A N 1
ATOM 928 C CA . GLU A 1 113 ? -9.181 6.203 -8.108 1.00 95.69 113 GLU A CA 1
ATOM 929 C C . GLU A 1 113 ? -8.353 7.039 -9.092 1.00 95.69 113 GLU A C 1
ATOM 931 O O . GLU A 1 113 ? -8.432 6.824 -10.302 1.00 95.69 113 GLU A O 1
ATOM 936 N N . GLU A 1 114 ? -7.526 7.961 -8.594 1.00 95.06 114 GLU A N 1
ATOM 937 C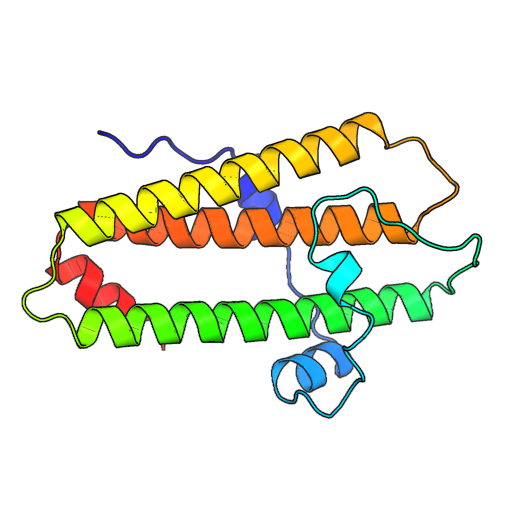 CA . GLU A 1 114 ? -6.652 8.796 -9.424 1.00 95.06 114 GLU A CA 1
ATOM 938 C C . GLU A 1 114 ? -5.605 7.962 -10.167 1.00 95.06 114 GLU A C 1
ATOM 940 O O . GLU A 1 114 ? -5.421 8.131 -11.373 1.00 95.06 114 GLU A O 1
ATOM 945 N N . SER A 1 115 ? -4.970 7.016 -9.471 1.00 93.50 115 SER A N 1
ATOM 946 C CA . SER A 1 115 ? -3.980 6.115 -10.073 1.00 93.50 115 SER A CA 1
ATOM 947 C C . SER A 1 115 ? -4.616 5.21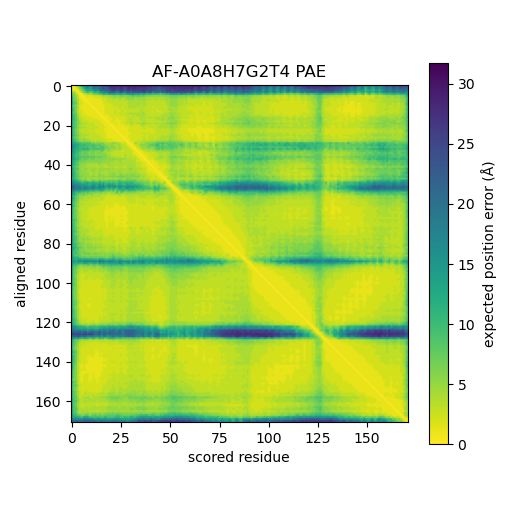0 -11.127 1.00 93.50 115 SER A C 1
ATOM 949 O O . SER A 1 115 ? -4.045 5.004 -12.196 1.00 93.50 115 SER A O 1
ATOM 951 N N . LYS A 1 116 ? -5.815 4.686 -10.842 1.00 95.06 116 LYS A N 1
ATOM 952 C CA . LYS A 1 116 ? -6.570 3.841 -11.769 1.00 95.06 116 LYS A CA 1
ATOM 953 C C . LYS A 1 116 ? -6.922 4.612 -13.037 1.00 95.06 116 LYS A C 1
ATOM 955 O O . LYS A 1 116 ? -6.636 4.127 -14.128 1.00 95.06 116 LYS A O 1
ATOM 960 N N . ARG A 1 117 ? -7.472 5.820 -12.887 1.00 94.31 117 ARG A N 1
ATOM 961 C CA . ARG A 1 117 ? -7.813 6.696 -14.013 1.00 94.31 117 ARG A CA 1
ATOM 962 C C . ARG A 1 117 ? -6.588 6.986 -14.876 1.00 94.31 117 ARG A C 1
ATOM 964 O O . ARG A 1 117 ? -6.658 6.834 -16.089 1.00 94.31 117 ARG A O 1
ATOM 971 N N . TRP A 1 118 ? -5.454 7.323 -14.258 1.00 92.62 118 TRP A N 1
ATOM 972 C CA . TRP A 1 118 ? -4.218 7.571 -14.998 1.00 92.62 118 TRP A CA 1
ATOM 973 C C . TRP A 1 118 ? -3.783 6.347 -15.820 1.00 92.62 118 TRP A C 1
ATOM 975 O O . TRP A 1 118 ? -3.458 6.484 -16.995 1.00 92.62 118 TRP A O 1
ATOM 985 N N . ILE A 1 119 ? -3.818 5.142 -15.241 1.00 91.81 119 ILE A N 1
ATOM 986 C CA . ILE A 1 119 ? -3.460 3.897 -15.944 1.00 91.81 119 ILE A CA 1
ATOM 987 C C . ILE A 1 119 ? -4.402 3.633 -17.126 1.00 91.81 119 ILE A C 1
ATOM 989 O O . ILE A 1 119 ? -3.941 3.267 -18.206 1.00 91.81 119 ILE A O 1
ATOM 993 N N . GLU A 1 120 ? -5.708 3.826 -16.934 1.00 91.94 120 GLU A N 1
ATOM 994 C CA . GLU A 1 120 ? -6.720 3.630 -17.978 1.00 91.94 120 GLU A CA 1
ATOM 995 C C . GLU A 1 120 ? -6.541 4.621 -19.138 1.00 91.94 120 GLU A C 1
ATOM 997 O O . GLU A 1 120 ? -6.603 4.223 -20.300 1.00 91.94 120 GLU A O 1
ATOM 1002 N N . GLU A 1 121 ? -6.254 5.888 -18.832 1.00 90.62 121 GLU A N 1
ATOM 1003 C CA . GLU A 1 121 ? -6.033 6.948 -19.822 1.00 90.62 121 GLU A CA 1
ATOM 1004 C C . GLU A 1 121 ? -4.708 6.793 -20.585 1.00 90.62 121 GLU A C 1
ATOM 1006 O O . GLU A 1 121 ? -4.609 7.257 -21.717 1.00 90.62 121 GLU A O 1
ATOM 1011 N N . ASN A 1 122 ? -3.700 6.129 -20.006 1.00 86.38 122 ASN A N 1
ATOM 1012 C CA . ASN A 1 122 ? -2.338 6.044 -20.556 1.00 86.38 122 ASN A CA 1
ATOM 1013 C C . ASN A 1 122 ? -1.939 4.622 -20.997 1.00 86.38 122 ASN A C 1
ATOM 1015 O O . ASN A 1 122 ? -0.760 4.338 -21.205 1.00 86.38 122 ASN A O 1
ATOM 1019 N N . ASN A 1 123 ? -2.909 3.722 -21.184 1.00 78.56 123 ASN A N 1
ATOM 1020 C CA . ASN A 1 123 ? -2.688 2.312 -21.541 1.00 78.56 123 ASN A CA 1
ATOM 1021 C C . ASN A 1 123 ? -2.014 2.061 -22.913 1.00 78.56 123 ASN A C 1
ATOM 1023 O O . ASN A 1 123 ? -1.725 0.914 -23.246 1.00 78.56 123 ASN A O 1
ATOM 1027 N N . HIS A 1 124 ? -1.783 3.110 -23.706 1.00 70.38 124 HIS A N 1
ATOM 1028 C CA . HIS A 1 124 ? -1.287 3.063 -25.084 1.00 70.38 124 HIS A CA 1
ATOM 1029 C C . HIS A 1 124 ? 0.118 3.671 -25.259 1.00 70.38 124 HIS A C 1
ATOM 1031 O O . HIS A 1 124 ? 0.619 3.741 -26.380 1.00 70.38 124 HIS A O 1
ATOM 1037 N N . ILE A 1 125 ? 0.761 4.144 -24.185 1.00 63.75 125 ILE A N 1
ATOM 1038 C CA . ILE A 1 125 ? 2.061 4.827 -24.268 1.00 63.75 125 ILE A CA 1
ATOM 1039 C C . ILE A 1 125 ? 3.205 3.798 -24.200 1.00 63.75 125 ILE A C 1
ATOM 1041 O O . ILE A 1 125 ? 3.637 3.406 -23.119 1.00 63.75 125 ILE A O 1
ATOM 1045 N N . GLU A 1 126 ? 3.732 3.394 -25.363 1.00 54.22 126 GLU A N 1
ATOM 1046 C CA . GLU A 1 126 ? 4.864 2.449 -25.503 1.00 54.22 126 GLU A CA 1
ATOM 1047 C C . GLU A 1 126 ? 6.191 2.963 -24.900 1.00 54.22 126 GLU A C 1
ATOM 1049 O O . GLU A 1 126 ? 7.071 2.176 -24.564 1.00 54.22 126 GLU A O 1
ATOM 1054 N N . HIS A 1 127 ? 6.351 4.277 -24.717 1.00 48.88 127 HIS A N 1
ATOM 1055 C CA . HIS A 1 127 ? 7.636 4.886 -24.344 1.00 48.88 127 HIS A CA 1
ATOM 1056 C C . HIS A 1 127 ? 8.027 4.785 -22.861 1.00 48.88 127 HIS A C 1
ATOM 1058 O O . HIS A 1 127 ? 9.127 5.196 -22.508 1.00 48.88 127 HIS A O 1
ATOM 1064 N N . THR A 1 128 ? 7.188 4.234 -21.977 1.00 61.19 128 THR A N 1
ATOM 1065 C CA . THR A 1 128 ? 7.509 4.177 -20.539 1.00 61.19 128 THR A CA 1
ATOM 1066 C C . THR A 1 128 ? 7.018 2.890 -19.870 1.00 61.19 128 THR A C 1
ATOM 1068 O O . THR A 1 128 ? 6.294 2.929 -18.877 1.00 61.19 128 THR A O 1
ATOM 1071 N N . GLU A 1 129 ? 7.437 1.731 -20.393 1.00 79.81 129 GLU A N 1
ATOM 1072 C CA . GLU A 1 129 ? 7.149 0.407 -19.807 1.00 79.81 129 GLU A CA 1
ATOM 1073 C C . GLU A 1 129 ? 7.356 0.405 -18.280 1.00 79.81 129 GLU A C 1
ATOM 1075 O O . GLU A 1 129 ? 6.487 -0.039 -17.529 1.00 79.81 129 GLU A O 1
ATOM 1080 N N . VAL A 1 130 ? 8.443 1.028 -17.806 1.00 87.38 130 VAL A N 1
ATOM 1081 C CA . VAL A 1 130 ? 8.701 1.180 -16.370 1.00 87.38 130 VAL A CA 1
ATOM 1082 C C . VAL A 1 130 ? 7.644 2.041 -15.668 1.00 87.38 130 VAL A C 1
ATOM 1084 O O . VAL A 1 130 ? 7.145 1.627 -14.632 1.00 87.38 130 VAL A O 1
ATOM 1087 N N . CYS A 1 131 ? 7.221 3.188 -16.214 1.00 88.75 131 CYS A N 1
ATOM 1088 C CA . CYS A 1 131 ? 6.209 4.034 -15.570 1.00 88.75 131 CYS A CA 1
ATOM 1089 C C . CYS A 1 131 ? 4.877 3.311 -15.443 1.00 88.75 131 CYS A C 1
ATOM 1091 O O . CYS A 1 131 ? 4.244 3.380 -14.392 1.00 88.75 131 CYS A O 1
ATOM 1093 N N . TYR A 1 132 ? 4.465 2.604 -16.493 1.00 89.19 132 TYR A N 1
ATOM 1094 C CA . TYR A 1 132 ? 3.234 1.830 -16.475 1.00 89.19 132 TYR A CA 1
ATOM 1095 C C . TYR A 1 132 ? 3.305 0.685 -15.454 1.00 89.19 132 TYR A C 1
ATOM 1097 O O . TYR A 1 132 ? 2.376 0.503 -14.661 1.00 89.19 132 TYR A O 1
ATOM 1105 N N . ILE A 1 133 ? 4.418 -0.055 -15.415 1.00 91.50 133 ILE A N 1
ATOM 1106 C CA . ILE A 1 133 ? 4.653 -1.121 -14.430 1.00 91.50 133 ILE A CA 1
ATOM 1107 C C . ILE A 1 133 ? 4.631 -0.553 -13.006 1.00 91.50 133 ILE A C 1
ATOM 1109 O O . ILE A 1 133 ? 3.903 -1.054 -12.145 1.00 91.50 133 ILE A O 1
ATOM 1113 N N . MET A 1 134 ? 5.360 0.536 -12.763 1.00 93.00 134 MET A N 1
ATOM 1114 C CA . MET A 1 134 ? 5.430 1.169 -11.449 1.00 93.00 134 MET A CA 1
ATOM 1115 C C . MET A 1 134 ? 4.082 1.746 -11.015 1.00 93.00 134 MET A C 1
ATOM 1117 O O . MET A 1 134 ? 3.703 1.571 -9.858 1.00 93.00 134 MET A O 1
ATOM 1121 N N . ALA A 1 135 ? 3.309 2.333 -11.931 1.00 93.25 135 ALA A N 1
ATOM 1122 C CA . ALA A 1 135 ? 1.958 2.816 -11.653 1.00 93.25 135 ALA A CA 1
ATOM 1123 C C . ALA A 1 135 ? 1.020 1.666 -11.257 1.00 93.25 135 ALA A C 1
ATOM 1125 O O . ALA A 1 135 ? 0.254 1.787 -10.301 1.00 93.25 135 ALA A O 1
ATOM 1126 N N . ASN A 1 136 ? 1.107 0.516 -11.933 1.00 93.75 136 ASN A N 1
ATOM 1127 C CA . ASN A 1 136 ? 0.319 -0.666 -11.580 1.00 93.75 136 ASN A CA 1
ATOM 1128 C C . ASN A 1 136 ? 0.672 -1.199 -10.185 1.00 93.75 136 ASN A C 1
ATOM 1130 O O . ASN A 1 136 ? -0.223 -1.557 -9.415 1.00 93.75 136 ASN A O 1
ATOM 1134 N N . HIS A 1 137 ? 1.956 -1.225 -9.824 1.00 94.94 137 HIS A N 1
ATOM 1135 C CA . HIS A 1 137 ? 2.367 -1.612 -8.474 1.00 94.94 137 HIS A CA 1
ATOM 1136 C C . HIS A 1 137 ? 1.989 -0.565 -7.423 1.00 94.94 137 HIS A C 1
ATOM 1138 O O . HIS A 1 137 ? 1.588 -0.932 -6.318 1.00 94.94 137 HIS A O 1
ATOM 1144 N N . TYR A 1 138 ? 2.029 0.723 -7.760 1.00 94.75 138 TYR A N 1
ATOM 1145 C CA . TYR A 1 138 ? 1.502 1.787 -6.909 1.00 94.75 138 TYR A CA 1
ATOM 1146 C C . TYR A 1 138 ? 0.006 1.582 -6.624 1.00 94.75 138 TYR A C 1
ATOM 1148 O O . TYR A 1 138 ? -0.410 1.593 -5.463 1.00 94.75 138 TYR A O 1
ATOM 1156 N N . LEU A 1 139 ? -0.785 1.313 -7.670 1.00 95.56 139 LEU A N 1
ATOM 1157 C CA . LEU A 1 139 ? -2.216 1.022 -7.573 1.00 95.56 139 LEU A CA 1
ATOM 1158 C C . LEU A 1 139 ? -2.493 -0.228 -6.721 1.00 95.56 139 LEU A C 1
ATOM 1160 O O . LEU A 1 139 ? -3.426 -0.250 -5.919 1.00 95.56 139 LEU A O 1
ATOM 1164 N N . GLN A 1 140 ? -1.672 -1.271 -6.865 1.00 95.94 140 GLN A N 1
ATOM 1165 C CA . GLN A 1 140 ? -1.745 -2.465 -6.021 1.00 95.94 140 GLN A CA 1
ATOM 1166 C C . GLN A 1 140 ? -1.554 -2.107 -4.537 1.00 95.94 140 GLN A C 1
ATOM 1168 O O . GLN A 1 140 ? -2.286 -2.593 -3.676 1.00 95.94 140 GLN A O 1
ATOM 1173 N N . TRP A 1 141 ? -0.592 -1.239 -4.223 1.00 95.56 141 TRP A N 1
ATOM 1174 C CA . TRP A 1 141 ? -0.316 -0.824 -2.849 1.00 95.56 141 TRP A CA 1
ATOM 1175 C C . TRP A 1 141 ? -1.387 0.084 -2.249 1.00 95.56 141 TRP A C 1
ATOM 1177 O O . TRP A 1 141 ? -1.720 -0.094 -1.076 1.00 95.56 141 TRP A O 1
ATOM 1187 N N . SER A 1 142 ? -1.957 1.016 -3.017 1.00 95.19 142 SER A N 1
ATOM 1188 C CA . SER A 1 142 ? -3.096 1.811 -2.536 1.00 95.19 142 SER A CA 1
ATOM 1189 C C . SER A 1 142 ? -4.310 0.925 -2.251 1.00 95.19 142 SER A C 1
ATOM 1191 O O . SER A 1 142 ? -4.941 1.076 -1.205 1.00 95.19 142 SER A O 1
ATOM 1193 N N . ALA A 1 143 ? -4.564 -0.090 -3.087 1.00 96.12 143 ALA A N 1
ATOM 1194 C CA . ALA A 1 143 ? -5.612 -1.078 -2.838 1.00 96.12 143 ALA A CA 1
ATOM 1195 C C . ALA A 1 143 ? -5.394 -1.848 -1.520 1.00 96.12 143 ALA A C 1
ATOM 1197 O O . ALA A 1 143 ? -6.322 -1.974 -0.720 1.00 96.12 143 ALA A O 1
ATOM 1198 N N . ARG A 1 144 ? -4.163 -2.309 -1.240 1.00 95.81 144 ARG A N 1
ATOM 1199 C CA . ARG A 1 144 ? -3.835 -2.974 0.038 1.00 95.81 144 ARG A CA 1
ATOM 1200 C C . ARG A 1 144 ? -4.080 -2.068 1.246 1.00 95.81 144 ARG A C 1
ATOM 1202 O O . ARG A 1 144 ? -4.675 -2.516 2.223 1.00 95.81 144 ARG A O 1
ATOM 1209 N N . ARG A 1 145 ? -3.649 -0.802 1.183 1.00 94.62 145 ARG A N 1
ATOM 1210 C CA . ARG A 1 145 ? -3.833 0.159 2.285 1.00 94.62 145 ARG A CA 1
ATOM 1211 C C . ARG A 1 145 ? -5.307 0.475 2.519 1.00 94.62 145 ARG A C 1
ATOM 1213 O O . ARG A 1 145 ? -5.761 0.411 3.659 1.00 94.62 145 ARG A O 1
ATOM 1220 N N . ALA A 1 146 ? -6.065 0.737 1.454 1.00 95.19 146 ALA A N 1
ATOM 1221 C CA . ALA A 1 146 ? -7.506 0.956 1.540 1.00 95.19 146 ALA A CA 1
ATOM 1222 C C . ALA A 1 146 ? -8.224 -0.253 2.162 1.00 95.19 146 ALA A C 1
ATOM 1224 O O . ALA A 1 146 ? -9.052 -0.084 3.057 1.00 95.19 146 ALA A O 1
ATOM 1225 N N . ARG A 1 147 ? -7.858 -1.478 1.758 1.00 95.25 147 ARG A N 1
ATOM 1226 C CA . ARG A 1 147 ? -8.416 -2.703 2.343 1.00 95.25 147 ARG A CA 1
ATOM 1227 C C . ARG A 1 147 ? -8.101 -2.836 3.834 1.00 95.25 147 ARG A C 1
ATOM 1229 O O . ARG A 1 147 ? -9.028 -3.025 4.613 1.00 95.25 147 ARG A O 1
ATOM 1236 N N . SER A 1 148 ? -6.839 -2.663 4.232 1.00 93.44 148 SER A N 1
ATOM 1237 C CA . SER A 1 148 ? -6.422 -2.713 5.644 1.00 93.44 148 SER A CA 1
ATOM 1238 C C . SER A 1 148 ? -7.201 -1.713 6.507 1.00 93.44 148 SER A C 1
ATOM 1240 O O . SER A 1 148 ? -7.682 -2.055 7.584 1.00 93.44 148 SER A O 1
ATOM 1242 N N . LEU A 1 149 ? -7.382 -0.480 6.023 1.00 93.50 149 LEU A N 1
ATOM 1243 C CA . LEU A 1 149 ? -8.135 0.557 6.736 1.00 93.50 149 LEU A CA 1
ATOM 1244 C C . LEU A 1 149 ? -9.628 0.223 6.838 1.00 93.50 149 LEU A C 1
ATOM 1246 O O . LEU A 1 149 ? -10.246 0.451 7.877 1.00 93.50 149 LEU A O 1
ATOM 1250 N N . HIS A 1 150 ? -10.219 -0.321 5.774 1.00 94.50 150 HIS A N 1
ATOM 1251 C CA . HIS A 1 150 ? -11.614 -0.754 5.777 1.00 94.50 150 HIS A CA 1
ATOM 1252 C C . HIS A 1 150 ? -11.852 -1.933 6.734 1.00 94.50 150 HIS A C 1
ATOM 1254 O O . HIS A 1 150 ? -12.870 -1.968 7.431 1.00 94.50 150 HIS A O 1
ATOM 1260 N N . GLU A 1 151 ? -10.921 -2.887 6.805 1.00 93.50 151 GLU A N 1
ATOM 1261 C CA . GLU A 1 151 ? -10.947 -3.981 7.783 1.00 93.50 151 GLU A CA 1
ATOM 1262 C C . GLU A 1 151 ? -10.908 -3.431 9.215 1.00 93.50 151 GLU A C 1
ATOM 1264 O O . GLU A 1 151 ? -11.797 -3.742 10.009 1.00 93.50 151 GLU A O 1
ATOM 1269 N N . GLU A 1 152 ? -9.976 -2.521 9.520 1.00 92.88 152 GLU A N 1
ATOM 1270 C CA . GLU A 1 152 ? -9.901 -1.851 10.826 1.00 92.88 152 GLU A CA 1
ATOM 1271 C C . GLU A 1 152 ? -11.199 -1.119 11.192 1.00 92.88 152 GLU A C 1
ATOM 1273 O O . GLU A 1 152 ? -11.699 -1.247 12.312 1.00 92.88 152 GLU A O 1
ATOM 1278 N N . GLN A 1 153 ? -11.794 -0.385 10.247 1.00 93.12 153 GLN A N 1
ATOM 1279 C CA . GLN A 1 153 ? -13.087 0.268 10.458 1.00 93.12 153 GLN A CA 1
ATOM 1280 C C . GLN A 1 153 ? -14.216 -0.722 10.731 1.00 93.12 153 GLN A C 1
ATOM 1282 O O . GLN A 1 153 ? -15.070 -0.461 11.582 1.00 93.12 153 GLN A O 1
ATOM 1287 N N . THR A 1 154 ? -14.235 -1.832 9.994 1.00 93.31 154 THR A N 1
ATOM 1288 C CA . THR A 1 154 ? -15.254 -2.875 10.127 1.00 93.31 154 THR A CA 1
ATOM 1289 C C . THR A 1 154 ? -15.179 -3.498 11.513 1.00 93.31 154 THR A C 1
ATOM 1291 O O . THR A 1 154 ? -16.200 -3.586 12.196 1.00 93.31 154 THR A O 1
ATOM 1294 N N . VAL A 1 155 ? -13.973 -3.843 11.971 1.00 94.00 155 VAL A N 1
ATOM 1295 C CA . VAL A 1 155 ? -13.755 -4.386 13.315 1.00 94.00 155 VAL A CA 1
ATOM 1296 C C . VAL A 1 155 ? -14.103 -3.353 14.391 1.00 94.00 155 VAL A C 1
ATOM 1298 O O . VAL A 1 155 ? -14.819 -3.674 15.337 1.00 94.00 155 VAL A O 1
ATOM 1301 N N . LEU A 1 156 ? -13.695 -2.088 14.241 1.00 92.81 156 LEU A N 1
ATOM 1302 C CA . LEU A 1 156 ? -14.079 -1.023 15.179 1.00 92.81 156 LEU A CA 1
ATOM 1303 C C . LEU A 1 156 ? -15.600 -0.812 15.242 1.00 92.81 156 LEU A C 1
ATOM 1305 O O . LEU A 1 156 ? -16.141 -0.427 16.280 1.00 92.81 156 LEU A O 1
ATOM 1309 N N . GLY A 1 157 ? -16.306 -1.065 14.138 1.00 92.12 157 GLY A N 1
ATOM 1310 C CA . GLY A 1 157 ? -17.765 -1.065 14.077 1.00 92.12 157 GLY A CA 1
ATOM 1311 C C . GLY A 1 157 ? -18.421 -2.170 14.911 1.00 92.12 157 GLY A C 1
ATOM 1312 O O . GLY A 1 157 ? -19.547 -1.979 15.363 1.00 92.12 157 GLY A O 1
ATOM 1313 N N . GLN A 1 158 ? -17.720 -3.283 15.154 1.00 93.94 158 GLN A N 1
ATOM 1314 C CA . GLN A 1 158 ? -18.186 -4.394 15.995 1.00 93.94 158 GLN A CA 1
ATOM 1315 C C . GLN A 1 158 ? -18.009 -4.110 17.494 1.00 93.94 158 GLN A C 1
ATOM 1317 O O . GLN A 1 158 ? -18.688 -4.718 18.317 1.00 93.94 158 GLN A O 1
ATOM 1322 N N . GLY A 1 159 ? -17.129 -3.172 17.855 1.00 92.31 159 GLY A N 1
ATOM 1323 C CA . GLY A 1 159 ? -16.906 -2.738 19.231 1.00 92.31 159 GLY A CA 1
ATOM 1324 C C . GLY A 1 159 ? -15.433 -2.487 19.539 1.00 92.31 159 GLY A C 1
ATOM 1325 O O . GLY A 1 159 ? -14.537 -2.955 18.839 1.00 92.31 159 GLY A O 1
ATOM 1326 N N . VAL A 1 160 ? -15.175 -1.750 20.621 1.00 91.31 160 VAL A N 1
ATOM 1327 C CA . VAL A 1 160 ? -13.806 -1.413 21.054 1.00 91.31 160 VAL A CA 1
ATOM 1328 C C . VAL A 1 160 ? -13.029 -2.662 21.453 1.00 91.31 160 VAL A C 1
ATOM 1330 O O . VAL A 1 160 ? -11.866 -2.789 21.096 1.00 91.31 160 VAL A O 1
ATOM 1333 N N . GLU A 1 161 ? -13.674 -3.611 22.130 1.00 91.81 161 GLU A N 1
ATOM 1334 C CA . GLU A 1 161 ? -13.051 -4.881 22.523 1.00 91.81 161 GLU A CA 1
ATOM 1335 C C . GLU A 1 161 ? -12.635 -5.716 21.306 1.00 91.81 161 GLU A C 1
ATOM 1337 O O . GLU A 1 161 ? -11.517 -6.226 21.263 1.00 91.81 161 GLU A O 1
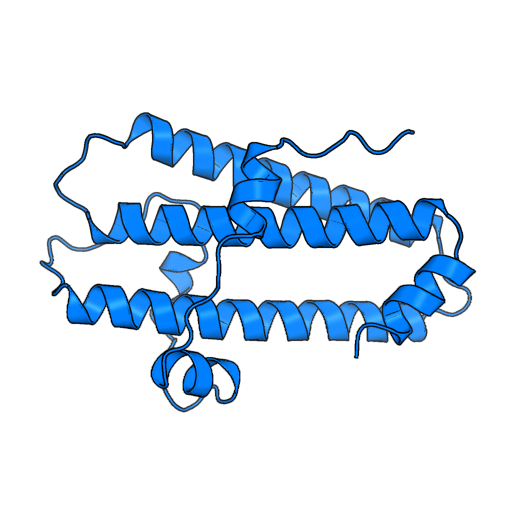ATOM 1342 N N . ALA A 1 162 ? -13.492 -5.802 20.281 1.00 93.06 162 ALA A N 1
ATOM 1343 C CA . ALA A 1 162 ? -13.167 -6.483 19.028 1.00 93.06 162 ALA A CA 1
ATOM 1344 C C . ALA A 1 162 ? -11.957 -5.834 18.344 1.00 93.06 162 ALA A C 1
ATOM 1346 O O . ALA A 1 162 ? -11.042 -6.529 17.902 1.00 93.06 162 ALA A O 1
ATOM 1347 N N . TYR A 1 163 ? -11.919 -4.500 18.320 1.00 92.25 163 TYR A N 1
ATOM 1348 C CA . TYR A 1 163 ? -10.799 -3.749 17.766 1.00 92.25 163 TYR A CA 1
ATOM 1349 C C . TYR A 1 163 ? -9.502 -3.959 18.551 1.00 92.25 163 TYR A C 1
ATOM 1351 O O . TYR A 1 163 ? -8.470 -4.231 17.943 1.00 92.25 163 TYR A O 1
ATOM 1359 N N . ILE A 1 164 ? -9.550 -3.913 19.887 1.00 89.94 164 ILE A N 1
ATOM 1360 C CA . ILE A 1 164 ? -8.398 -4.209 20.752 1.00 89.94 164 ILE A CA 1
ATOM 1361 C C . ILE A 1 164 ? -7.878 -5.627 20.484 1.00 89.94 164 ILE A C 1
ATOM 1363 O O . ILE A 1 164 ? -6.675 -5.825 20.321 1.00 89.94 164 ILE A O 1
ATOM 1367 N N . ASN A 1 165 ? -8.770 -6.614 20.389 1.00 91.25 165 ASN A N 1
ATOM 1368 C CA . ASN A 1 165 ? -8.380 -7.988 20.086 1.00 91.25 165 ASN A CA 1
ATOM 1369 C C . ASN A 1 165 ? -7.715 -8.096 18.710 1.00 91.25 165 ASN A C 1
ATOM 1371 O O . ASN A 1 165 ? -6.668 -8.725 18.600 1.00 91.25 165 ASN A O 1
ATOM 1375 N N . PHE A 1 166 ? -8.265 -7.438 17.689 1.00 90.44 166 PHE A N 1
ATOM 1376 C CA . PHE A 1 166 ? -7.716 -7.424 16.331 1.00 90.44 166 PHE A CA 1
ATOM 1377 C C . PHE A 1 166 ? -6.308 -6.822 16.250 1.00 90.44 166 PHE A C 1
ATOM 1379 O O . PHE A 1 166 ? -5.414 -7.403 15.627 1.00 90.44 166 PHE A O 1
ATOM 1386 N N . ILE A 1 167 ? -6.076 -5.680 16.907 1.00 89.50 167 ILE A N 1
ATOM 1387 C CA . ILE A 1 167 ? -4.746 -5.054 16.910 1.00 89.50 167 ILE A CA 1
ATOM 1388 C C . ILE A 1 167 ? -3.717 -5.854 17.724 1.00 89.50 167 ILE A C 1
ATOM 1390 O O . ILE A 1 167 ? -2.518 -5.667 17.520 1.00 89.50 167 ILE A O 1
ATOM 1394 N N . ASN A 1 168 ? -4.171 -6.742 18.617 1.00 85.88 168 ASN A N 1
ATOM 1395 C CA . ASN A 1 168 ? -3.321 -7.620 19.423 1.00 85.88 168 ASN A CA 1
ATOM 1396 C C . ASN A 1 168 ? -3.066 -8.990 18.769 1.00 85.88 168 ASN A C 1
ATOM 1398 O O . ASN A 1 168 ? -2.031 -9.591 19.037 1.00 85.88 168 ASN A O 1
ATOM 1402 N N . SER A 1 169 ? -3.981 -9.496 17.936 1.00 81.69 169 SER A N 1
ATOM 1403 C CA . SER A 1 169 ? -3.882 -10.821 17.301 1.00 81.69 169 SER A CA 1
ATOM 1404 C C . SER A 1 169 ? -3.108 -10.835 15.983 1.00 81.69 169 SER A C 1
ATOM 1406 O O . SER A 1 169 ? -2.744 -11.899 15.501 1.00 81.69 169 SER A O 1
ATOM 1408 N N . SER A 1 170 ? -2.851 -9.669 15.397 1.00 62.50 170 SER A N 1
ATOM 1409 C CA . SER A 1 170 ? -2.145 -9.530 14.119 1.00 62.50 170 SER A CA 1
ATOM 1410 C C . SER A 1 170 ? -0.611 -9.472 14.286 1.00 62.50 170 SER A C 1
ATOM 1412 O O . SER A 1 170 ? 0.027 -8.603 13.679 1.00 62.50 170 SER A O 1
ATOM 1414 N N . MET A 1 171 ? -0.059 -10.331 15.155 1.00 45.25 171 MET A N 1
ATOM 1415 C CA . MET A 1 171 ? 1.381 -10.588 15.367 1.00 45.25 171 MET A CA 1
ATOM 1416 C C . MET A 1 171 ? 1.792 -11.887 14.676 1.00 45.25 171 MET A C 1
ATOM 1418 O O . MET A 1 171 ? 2.943 -11.933 14.195 1.00 45.25 171 MET A O 1
#

Solvent-accessible surface area (backbone atoms only — not comparable to full-atom values): 9883 Å² total; per-residue (Å²): 131,82,83,76,79,77,57,66,71,39,53,58,41,40,66,52,82,75,80,83,48,71,62,15,54,46,34,40,76,35,79,83,78,54,91,62,84,81,48,66,67,70,76,48,74,70,84,70,94,70,72,103,66,88,76,51,72,67,55,51,52,50,50,52,26,41,54,52,12,45,50,51,41,51,48,54,49,52,52,51,50,52,50,53,53,56,72,68,42,78,78,70,56,62,67,60,51,52,51,50,46,51,52,51,31,52,51,30,47,51,54,29,53,53,38,48,51,51,51,68,77,51,75,78,62,82,90,40,64,63,54,56,51,50,42,53,53,42,36,28,50,30,24,37,52,28,49,54,38,49,51,53,51,54,38,45,71,75,29,68,68,53,31,54,49,52,73,65,68,78,118